Protein AF-T1Z0L9-F1 (afdb_monomer_lite)

Radius of gyration: 12.13 Å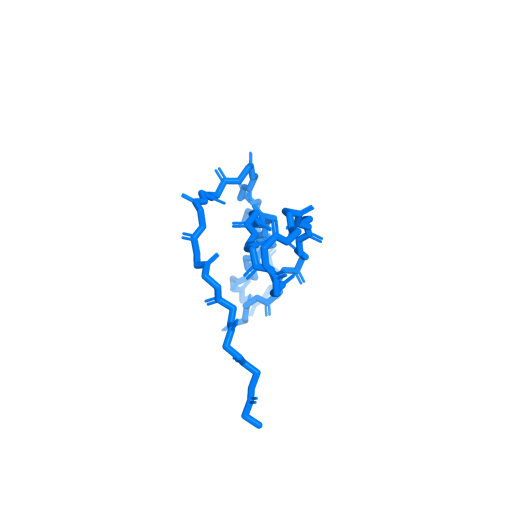; chains: 1; bounding box: 28×22×28 Å

pLDDT: mean 86.3, std 8.11, range [49.5, 93.06]

Organism: NCBI:txid99438

Foldseek 3Di:
DFDWAWDAWPDWDWDPDVHIKIWTWTWTAGPNDIDIDTDIDD

Secondary structure (DSSP, 8-state):
---EEEEEEEEEEEEESSSEEEEEEEEEEETTEEEEEEEEE-

Sequence (42 aa):
NTLLGYVKVVNAKQQVVAGTVYYITLEATDGGVKKLYEAKVW

InterPro domains:
  IPR000010 Cystatin domain [PF16845] (4-42)
  IPR000010 Cystatin domain [cd00042] (4-42)
  IPR018073 Proteinase inhibitor I25, cystatin, conserved site [PS00287] (14-27)
  IPR027214 Cystatin [PTHR11413] (1-42)
  IPR046350 Cystatin superfamily [SSF54403] (3-42)

Structure (mmCIF, N/CA/C/O backbone):
data_AF-T1Z0L9-F1
#
_entry.id   AF-T1Z0L9-F1
#
loop_
_atom_site.group_PDB
_atom_site.id
_atom_site.type_symbol
_atom_site.label_atom_id
_atom_site.label_alt_id
_atom_site.label_comp_id
_atom_site.label_asym_id
_atom_site.label_entity_id
_atom_site.label_seq_id
_atom_site.pdbx_PDB_ins_code
_atom_site.Cartn_x
_atom_site.Cartn_y
_atom_site.Cartn_z
_atom_site.occupancy
_atom_site.B_iso_or_equiv
_atom_site.auth_seq_id
_atom_site.auth_comp_id
_atom_site.auth_asym_id
_atom_site.auth_atom_id
_atom_site.pdbx_PDB_model_num
ATOM 1 N N . ASN A 1 1 ? -2.496 -16.384 8.018 1.00 49.50 1 ASN A N 1
ATOM 2 C CA . ASN A 1 1 ? -3.706 -15.970 7.285 1.00 49.50 1 ASN A CA 1
ATOM 3 C C . ASN A 1 1 ? -4.072 -14.594 7.813 1.00 49.50 1 ASN A C 1
ATOM 5 O O . ASN A 1 1 ? -4.557 -14.512 8.933 1.00 49.50 1 ASN A O 1
ATOM 9 N N . THR A 1 2 ? -3.696 -13.530 7.106 1.00 60.69 2 THR A N 1
ATOM 10 C CA . THR A 1 2 ? -3.967 -12.150 7.538 1.00 60.69 2 THR A CA 1
ATOM 11 C C . THR A 1 2 ? -5.116 -11.634 6.683 1.00 60.69 2 THR A C 1
ATOM 13 O O . THR A 1 2 ? -4.964 -11.505 5.471 1.00 60.69 2 THR A O 1
ATOM 16 N N . LEU A 1 3 ? -6.279 -11.407 7.294 1.00 74.56 3 LEU A N 1
ATOM 17 C CA . LEU A 1 3 ? -7.464 -10.862 6.627 1.00 74.56 3 LEU A CA 1
ATOM 18 C C . LEU A 1 3 ? -7.348 -9.335 6.575 1.00 74.56 3 LEU A C 1
ATOM 20 O O . LEU A 1 3 ? -7.822 -8.636 7.466 1.00 74.56 3 LEU A O 1
ATOM 24 N N . LEU A 1 4 ? -6.685 -8.829 5.535 1.00 81.31 4 LEU A N 1
ATOM 25 C CA . LEU A 1 4 ? -6.629 -7.399 5.243 1.00 81.31 4 LEU A CA 1
ATOM 26 C C . LEU A 1 4 ? -7.818 -7.018 4.359 1.00 81.31 4 LEU A C 1
ATOM 28 O O . LEU A 1 4 ? -7.949 -7.501 3.234 1.00 81.31 4 LEU A O 1
ATOM 32 N N . GLY A 1 5 ? -8.680 -6.135 4.855 1.00 82.62 5 GLY A N 1
ATOM 33 C CA . GLY A 1 5 ? -9.742 -5.538 4.051 1.00 82.62 5 GLY A CA 1
ATOM 34 C C . GLY A 1 5 ? -9.178 -4.409 3.196 1.00 82.62 5 GLY A C 1
ATOM 35 O O . GLY A 1 5 ? -8.814 -3.368 3.736 1.00 82.62 5 GLY A O 1
ATOM 36 N N . TYR A 1 6 ? -9.094 -4.588 1.878 1.0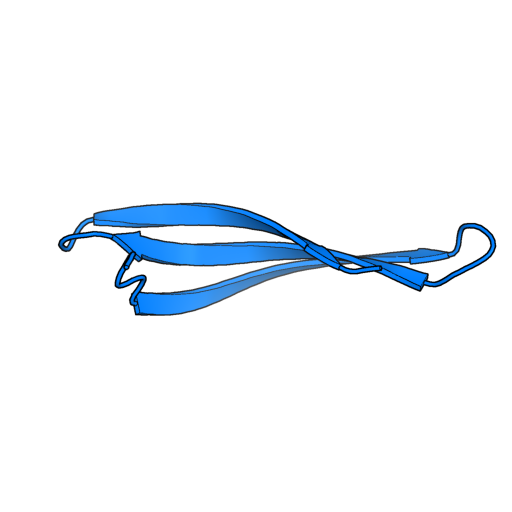0 84.56 6 TYR A N 1
ATOM 37 C CA . TYR A 1 6 ? -8.701 -3.509 0.966 1.00 84.56 6 TYR A CA 1
ATOM 38 C C . TYR A 1 6 ? -9.663 -2.317 1.084 1.00 84.56 6 TYR A C 1
ATOM 40 O O . TYR A 1 6 ? -10.880 -2.506 1.082 1.00 84.56 6 TYR A O 1
ATOM 48 N N . VAL A 1 7 ? -9.121 -1.097 1.171 1.00 88.00 7 VAL A N 1
ATOM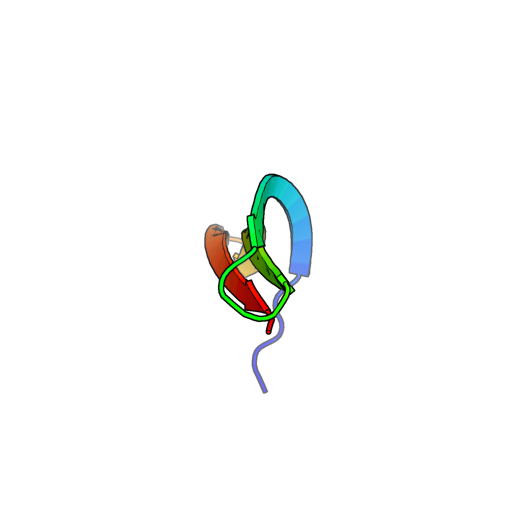 49 C CA . VAL A 1 7 ? -9.920 0.138 1.186 1.00 88.00 7 VAL A CA 1
ATOM 50 C C . VAL A 1 7 ? -9.706 0.934 -0.096 1.00 88.00 7 VAL A C 1
ATOM 52 O O . VAL A 1 7 ? -10.659 1.161 -0.838 1.00 88.00 7 VAL A O 1
ATOM 55 N N . LYS A 1 8 ? -8.471 1.384 -0.355 1.00 88.44 8 LYS A N 1
ATOM 56 C CA . LYS A 1 8 ? -8.123 2.192 -1.537 1.00 88.44 8 LYS A CA 1
ATOM 57 C C . LYS A 1 8 ? -6.614 2.259 -1.764 1.00 88.44 8 LYS A C 1
ATOM 59 O O . LYS A 1 8 ? -5.832 2.079 -0.834 1.00 88.44 8 LYS A O 1
ATOM 64 N N . VAL A 1 9 ? -6.201 2.604 -2.982 1.00 88.56 9 VAL A N 1
ATOM 65 C CA . VAL A 1 9 ? -4.815 3.002 -3.275 1.00 88.56 9 VAL A CA 1
ATOM 66 C C . VAL A 1 9 ? -4.664 4.498 -3.006 1.00 88.56 9 VAL A C 1
ATOM 68 O O . VAL A 1 9 ? -5.463 5.300 -3.483 1.00 88.56 9 VAL A O 1
ATOM 71 N N . VAL A 1 10 ? -3.656 4.866 -2.219 1.00 91.31 10 VAL A N 1
ATOM 72 C CA . VAL A 1 10 ? -3.348 6.258 -1.857 1.00 91.31 10 VAL A CA 1
ATOM 73 C C . VAL A 1 10 ? -2.302 6.842 -2.797 1.00 91.31 10 VAL A C 1
ATOM 75 O O . VAL A 1 10 ? -2.390 8.006 -3.172 1.00 91.31 10 VAL A O 1
ATOM 78 N N . ASN A 1 11 ? -1.318 6.036 -3.190 1.00 88.75 11 ASN A N 1
ATOM 79 C CA . ASN A 1 11 ? -0.255 6.464 -4.084 1.00 88.75 11 ASN A CA 1
ATOM 80 C C . ASN A 1 11 ? 0.242 5.285 -4.921 1.00 88.75 11 ASN A C 1
ATOM 82 O O . ASN A 1 11 ? 0.289 4.154 -4.440 1.00 88.75 11 ASN A O 1
ATOM 86 N N . ALA A 1 12 ? 0.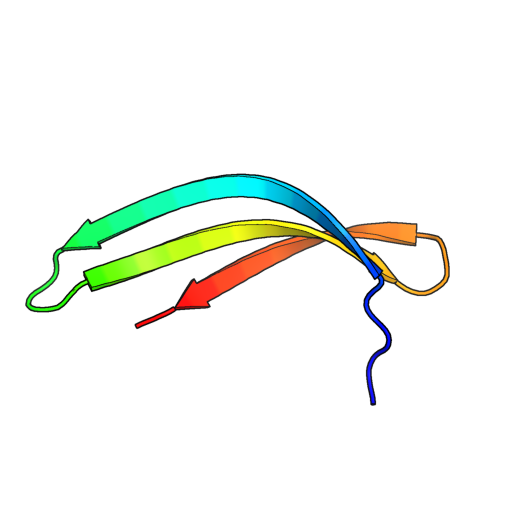639 5.554 -6.157 1.00 90.31 12 ALA A N 1
ATOM 87 C CA . ALA A 1 12 ? 1.286 4.582 -7.022 1.00 90.31 12 ALA A CA 1
ATOM 88 C C . ALA A 1 12 ? 2.406 5.284 -7.786 1.00 90.31 12 ALA A C 1
ATOM 90 O O . ALA A 1 12 ? 2.166 6.208 -8.562 1.00 90.31 12 ALA A O 1
ATOM 91 N N . LYS A 1 13 ? 3.641 4.843 -7.559 1.00 91.06 13 LYS A N 1
ATOM 92 C CA . LYS A 1 13 ? 4.825 5.347 -8.246 1.00 91.06 13 LYS A CA 1
ATOM 93 C C . LYS A 1 13 ? 5.459 4.228 -9.052 1.00 91.06 13 LYS A C 1
ATOM 95 O O . LYS A 1 13 ? 5.797 3.178 -8.514 1.00 91.06 13 LYS A O 1
ATOM 100 N N . GLN A 1 14 ? 5.658 4.484 -10.336 1.00 90.50 14 GLN A N 1
ATOM 101 C CA . GLN A 1 14 ? 6.400 3.601 -11.222 1.00 90.50 14 GLN A CA 1
ATOM 102 C C . GLN A 1 14 ? 7.873 4.022 -11.255 1.00 90.50 14 GLN A C 1
ATOM 104 O O . GLN A 1 14 ? 8.187 5.210 -11.349 1.00 90.50 14 GLN A O 1
ATOM 109 N N . GLN A 1 15 ? 8.777 3.051 -11.191 1.00 87.75 15 GLN A N 1
ATOM 110 C CA . GLN A 1 15 ? 10.213 3.251 -11.320 1.00 87.75 15 GLN A CA 1
ATOM 111 C C . GLN A 1 15 ? 10.783 2.260 -12.335 1.00 87.75 15 GLN A C 1
ATOM 113 O O . GLN A 1 15 ? 10.668 1.052 -12.157 1.00 87.75 15 GLN A O 1
ATOM 118 N N . VAL A 1 16 ? 11.430 2.775 -13.383 1.00 85.88 16 VAL A N 1
ATOM 119 C CA . VAL A 1 16 ? 12.068 1.953 -14.418 1.00 85.88 16 VAL A CA 1
ATOM 120 C C . VAL A 1 16 ? 13.563 1.837 -14.107 1.00 85.88 16 VAL A C 1
ATOM 122 O O . VAL A 1 16 ? 14.307 2.799 -14.269 1.00 85.88 16 VAL A O 1
ATOM 125 N N . VAL A 1 17 ? 13.995 0.674 -13.614 1.00 82.81 17 VAL A N 1
ATOM 126 C CA . VAL A 1 17 ? 15.385 0.364 -13.220 1.00 82.81 17 VAL A CA 1
ATOM 127 C C . VAL A 1 17 ? 15.801 -0.989 -13.796 1.00 82.81 17 VAL A C 1
ATOM 129 O O . VAL A 1 17 ? 15.772 -2.000 -13.106 1.00 82.81 17 VAL A O 1
ATOM 132 N N . ALA A 1 18 ? 16.121 -1.020 -15.095 1.00 79.94 18 ALA A N 1
ATOM 133 C CA . ALA A 1 18 ? 16.363 -2.260 -15.857 1.00 79.94 18 ALA A CA 1
ATOM 134 C C . ALA A 1 18 ? 15.201 -3.291 -15.787 1.00 79.94 18 ALA A C 1
ATOM 136 O O . ALA A 1 18 ? 15.382 -4.473 -16.054 1.00 79.94 18 ALA A O 1
ATOM 137 N N . GLY A 1 19 ? 14.006 -2.808 -15.436 1.00 83.81 19 GLY A N 1
ATOM 138 C CA . GLY A 1 19 ? 12.748 -3.508 -15.160 1.00 83.81 19 GLY A CA 1
ATOM 139 C C . GLY A 1 19 ? 11.739 -2.485 -14.611 1.00 83.81 19 GLY A C 1
ATOM 140 O O . GLY A 1 19 ? 12.130 -1.343 -14.354 1.00 83.81 19 GLY A O 1
ATOM 141 N N . THR A 1 20 ? 10.461 -2.836 -14.442 1.00 87.69 20 THR A N 1
ATOM 142 C CA . THR A 1 20 ? 9.447 -1.888 -13.934 1.00 87.69 20 THR A CA 1
ATOM 143 C C . THR A 1 20 ? 9.055 -2.240 -12.508 1.00 87.69 20 THR A C 1
ATOM 145 O O . THR A 1 20 ? 8.352 -3.212 -12.283 1.00 87.69 20 THR A O 1
ATOM 148 N N . VAL A 1 21 ? 9.467 -1.415 -11.548 1.00 92.00 21 VAL A N 1
ATOM 149 C CA . VAL A 1 21 ? 9.024 -1.521 -10.157 1.00 92.00 21 VAL A CA 1
ATOM 150 C C . VAL A 1 21 ? 7.847 -0.594 -9.908 1.00 92.00 21 VAL A C 1
ATOM 152 O O . VAL A 1 21 ? 7.909 0.596 -10.221 1.00 92.00 21 VAL A O 1
ATOM 155 N N . TYR A 1 22 ? 6.814 -1.111 -9.253 1.00 90.56 22 TYR A N 1
ATOM 156 C CA . TYR A 1 22 ? 5.709 -0.319 -8.732 1.00 90.56 22 TYR A CA 1
ATOM 157 C C . TYR A 1 22 ? 5.805 -0.217 -7.213 1.00 90.56 22 TYR A C 1
ATOM 159 O O . TYR A 1 22 ? 5.812 -1.218 -6.498 1.00 90.56 22 TYR A O 1
ATOM 167 N N . TYR A 1 23 ? 5.849 1.015 -6.726 1.00 91.81 23 TYR A N 1
ATOM 168 C CA . TYR A 1 23 ? 5.688 1.359 -5.323 1.00 91.81 23 TYR A CA 1
ATOM 169 C C . TYR A 1 23 ? 4.245 1.798 -5.116 1.00 91.81 23 TYR A C 1
ATOM 171 O O . TYR A 1 23 ? 3.846 2.872 -5.570 1.00 91.81 23 TYR A O 1
ATOM 179 N N . ILE A 1 24 ? 3.454 0.948 -4.477 1.00 93.06 24 ILE A N 1
ATOM 180 C CA . ILE A 1 24 ? 2.027 1.161 -4.270 1.00 93.06 24 ILE A CA 1
ATOM 181 C C . ILE A 1 24 ? 1.802 1.368 -2.781 1.00 93.06 24 ILE A C 1
ATOM 183 O O . ILE A 1 24 ? 2.039 0.471 -1.978 1.00 93.06 24 ILE A O 1
ATOM 187 N N . THR A 1 25 ? 1.314 2.540 -2.406 1.00 93.06 25 THR A N 1
ATOM 188 C CA . THR A 1 25 ? 0.825 2.800 -1.057 1.00 93.06 25 THR A CA 1
ATOM 189 C C . THR A 1 25 ? -0.679 2.556 -1.045 1.00 93.06 25 THR A C 1
ATOM 191 O O . THR A 1 25 ? -1.430 3.242 -1.743 1.00 93.06 25 THR A O 1
ATOM 194 N N . LEU A 1 26 ? -1.133 1.582 -0.264 1.00 91.69 26 LEU A N 1
ATOM 195 C CA . LEU A 1 26 ? -2.537 1.196 -0.150 1.00 91.6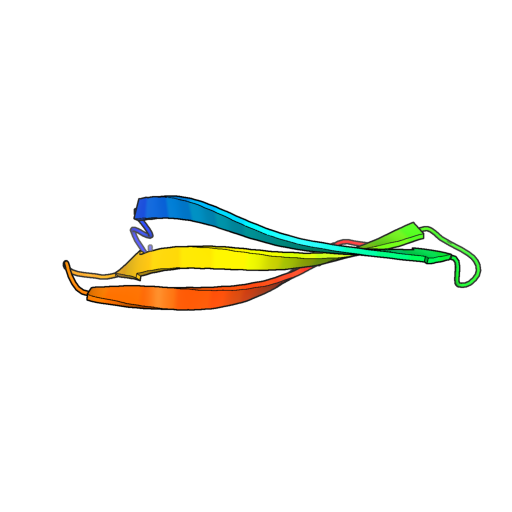9 26 LEU A CA 1
ATOM 196 C C . LEU A 1 26 ? -3.015 1.284 1.296 1.00 91.69 26 LEU A C 1
ATOM 198 O O . LEU A 1 26 ? -2.285 0.986 2.233 1.00 91.69 26 LEU A O 1
ATOM 202 N N . GLU A 1 27 ? -4.256 1.704 1.475 1.00 91.12 27 GLU A N 1
ATOM 203 C CA . GLU A 1 27 ? -4.938 1.686 2.762 1.00 91.12 27 GLU A CA 1
ATOM 204 C C . GLU A 1 27 ? -5.694 0.361 2.883 1.00 91.12 27 GLU A C 1
ATOM 206 O O . GLU A 1 27 ? -6.488 0.003 2.003 1.00 91.12 27 GLU A O 1
ATOM 211 N N . ALA A 1 28 ? -5.446 -0.372 3.964 1.00 90.88 28 ALA A N 1
ATOM 212 C CA . ALA A 1 28 ? -6.172 -1.589 4.291 1.00 90.88 28 ALA A CA 1
ATOM 213 C C . ALA A 1 28 ? -6.625 -1.574 5.753 1.00 90.88 28 ALA A C 1
ATOM 215 O O . ALA A 1 28 ? -6.013 -0.949 6.618 1.00 90.88 28 ALA A O 1
ATOM 216 N N . THR A 1 29 ? -7.734 -2.249 6.020 1.00 89.75 29 THR A N 1
ATOM 217 C CA . THR A 1 29 ? -8.311 -2.386 7.352 1.00 89.75 29 THR A CA 1
ATOM 218 C C . THR A 1 29 ? -7.888 -3.723 7.940 1.00 89.75 29 THR A C 1
ATOM 220 O O . THR A 1 29 ? -8.160 -4.773 7.361 1.00 89.75 29 THR A O 1
ATOM 223 N N . ASP A 1 30 ? -7.242 -3.674 9.096 1.00 85.06 30 ASP A N 1
ATOM 224 C CA . ASP A 1 30 ? -6.750 -4.824 9.847 1.00 85.06 30 ASP A CA 1
ATOM 225 C C . ASP A 1 30 ? -7.481 -4.857 11.193 1.00 85.06 30 ASP A C 1
ATOM 227 O O . ASP A 1 30 ? -7.326 -3.952 12.015 1.00 85.06 30 ASP A O 1
ATOM 231 N N . GLY A 1 31 ? -8.373 -5.834 11.379 1.00 83.31 31 GLY A N 1
ATOM 232 C CA . GLY A 1 31 ? -9.174 -5.952 12.607 1.00 83.31 31 GLY A CA 1
ATOM 233 C C . GLY A 1 31 ? -10.074 -4.741 12.905 1.00 83.31 31 GLY A C 1
ATOM 234 O O . GLY A 1 31 ? -10.308 -4.423 14.065 1.00 83.31 31 GLY A O 1
ATOM 235 N N . GLY A 1 32 ? -10.546 -4.034 11.871 1.00 80.94 32 GLY A N 1
ATOM 236 C CA . GLY A 1 32 ? -11.356 -2.814 12.010 1.00 80.94 32 GLY A CA 1
ATOM 237 C C . GLY A 1 32 ? -10.551 -1.510 12.083 1.00 80.94 32 GLY A C 1
ATOM 238 O O . GLY A 1 32 ? -11.142 -0.432 12.056 1.00 80.94 32 GLY A O 1
ATOM 239 N N . VAL A 1 33 ? -9.215 -1.580 12.106 1.00 85.31 33 VAL A N 1
ATOM 240 C CA . VAL A 1 33 ? -8.333 -0.403 12.121 1.00 85.31 33 VAL A CA 1
ATOM 241 C C . VAL A 1 33 ? -7.754 -0.156 10.732 1.00 85.31 33 VAL A C 1
ATOM 243 O O . VAL A 1 33 ? -7.104 -1.029 10.161 1.00 85.31 33 VAL A O 1
ATOM 246 N N . LYS A 1 34 ? -7.956 1.049 10.193 1.00 88.88 34 LYS A N 1
ATOM 247 C CA . LYS A 1 34 ? -7.351 1.469 8.922 1.00 88.88 34 LYS A CA 1
ATOM 248 C C . LYS A 1 34 ? -5.862 1.738 9.112 1.00 88.88 34 LYS A C 1
ATOM 250 O O . LYS A 1 34 ? -5.478 2.532 9.969 1.00 88.88 34 LYS A O 1
ATOM 255 N N . LYS A 1 35 ? -5.035 1.098 8.294 1.00 89.81 35 LYS A N 1
ATOM 256 C CA . LYS A 1 35 ? -3.581 1.262 8.255 1.00 89.81 35 LYS A CA 1
ATOM 257 C C . LYS A 1 35 ? -3.144 1.501 6.811 1.00 89.81 35 LYS A C 1
ATOM 259 O O . LYS A 1 35 ? -3.730 0.950 5.879 1.00 89.81 35 LYS A O 1
ATOM 264 N N . LEU A 1 36 ? -2.117 2.328 6.627 1.00 90.25 36 LEU A N 1
ATOM 265 C CA . LEU A 1 36 ? -1.430 2.437 5.342 1.00 90.25 36 LEU A CA 1
ATOM 266 C C . LEU A 1 36 ? -0.335 1.378 5.254 1.00 90.25 36 LEU A C 1
ATOM 268 O O . LEU A 1 36 ? 0.404 1.147 6.209 1.00 90.25 36 LEU A O 1
ATOM 272 N N . TYR A 1 37 ? -0.233 0.776 4.080 1.00 89.94 37 TYR A N 1
ATOM 273 C CA . TYR A 1 37 ? 0.740 -0.240 3.732 1.00 89.94 37 TYR A CA 1
ATOM 274 C C . TYR A 1 37 ? 1.477 0.183 2.470 1.00 89.94 37 TYR A C 1
ATOM 276 O O . TYR A 1 37 ? 0.875 0.693 1.525 1.00 89.94 37 TYR A O 1
ATOM 284 N N . GLU A 1 38 ? 2.779 -0.066 2.445 1.00 90.19 38 GLU A N 1
ATOM 285 C CA . GLU A 1 38 ? 3.606 0.100 1.258 1.00 90.19 38 GLU A CA 1
ATOM 286 C C . GLU A 1 38 ? 3.891 -1.271 0.650 1.00 90.19 38 GLU A C 1
ATOM 288 O O . GLU A 1 38 ? 4.407 -2.173 1.310 1.00 90.19 38 GLU A O 1
ATOM 293 N N . ALA A 1 39 ? 3.536 -1.427 -0.619 1.00 90.38 39 ALA A N 1
ATOM 294 C CA . ALA A 1 39 ? 3.780 -2.617 -1.408 1.00 90.38 39 ALA A CA 1
ATOM 295 C C . ALA A 1 39 ? 4.775 -2.292 -2.521 1.00 90.38 39 ALA A C 1
ATOM 297 O O . ALA A 1 39 ? 4.649 -1.287 -3.224 1.00 90.38 39 ALA A O 1
ATOM 298 N N . LYS A 1 40 ? 5.761 -3.172 -2.689 1.00 91.12 40 LYS A N 1
ATOM 299 C CA . LYS A 1 40 ? 6.718 -3.123 -3.790 1.00 91.12 40 LYS A CA 1
ATOM 300 C C . LYS A 1 40 ? 6.471 -4.309 -4.711 1.00 91.12 40 LYS A C 1
ATOM 302 O O . LYS A 1 40 ? 6.589 -5.452 -4.274 1.00 91.12 40 LYS A O 1
ATOM 307 N N . VAL A 1 41 ? 6.155 -4.026 -5.967 1.00 88.94 41 VAL A N 1
ATOM 308 C CA . VAL A 1 41 ? 5.937 -5.025 -7.021 1.00 88.94 41 VAL A CA 1
ATOM 309 C C . 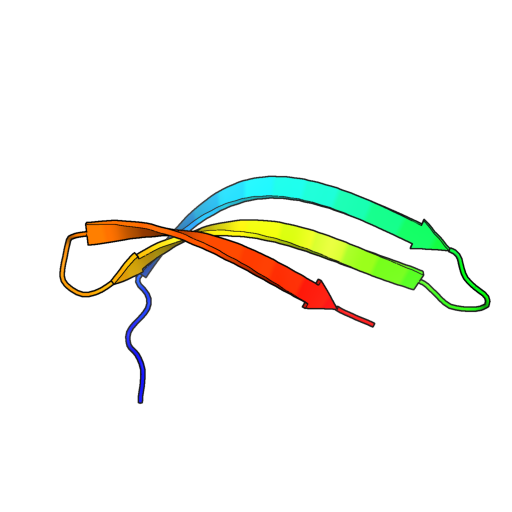VAL A 1 41 ? 7.058 -4.881 -8.049 1.00 88.94 41 VAL A C 1
ATOM 311 O O . VAL A 1 41 ? 7.396 -3.753 -8.406 1.00 88.94 41 VAL A O 1
ATOM 314 N N . TRP A 1 42 ? 7.656 -5.999 -8.464 1.00 88.62 42 TRP A N 1
ATOM 315 C CA . TRP A 1 42 ? 8.718 -6.085 -9.475 1.00 88.62 42 TRP A CA 1
ATOM 316 C C . TRP A 1 42 ? 8.209 -6.773 -10.736 1.00 88.62 42 TRP A C 1
ATOM 318 O O . TRP A 1 42 ? 7.305 -7.628 -10.591 1.00 88.62 42 TRP A O 1
#